Protein 9QG9 (pdb70)

B-factor: mean 172.27, std 109.76, range [59.4, 588.43]

Sequence (51 aa):
DGFDAAAIGTQVANVIMGFVAMVSAVGMAAITVILAIQGFKMAWSMIKSVK

Solvent-accessible surface area: 4715 Å² total; per-residue (Å²): 201,69,180,100,58,76,68,99,33,80,94,84,45,90,98,97,127,57,108,96,67,100,77,49,60,92,31,125,72,43,84,86,91,76,95,65,106,92,46,127,104,123,46,119,39,139,106,170,87,111,227

Radius of gyration: 22.67 Å; Cα contacts (8 Å, |Δi|>4): 1; chains: 1; bounding box: 20×32×71 Å

Fo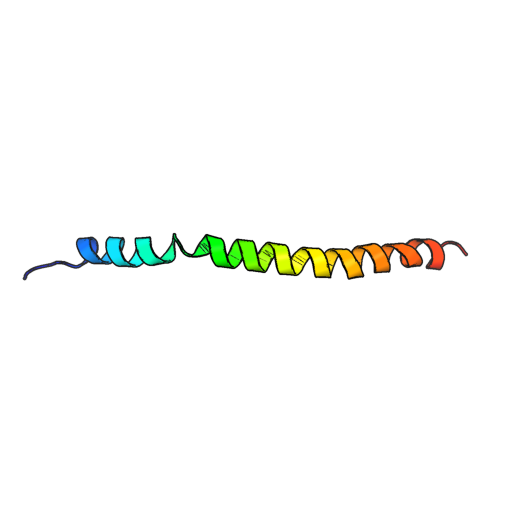ldseek 3Di:
DPPCDVVVVVVVVVVPVVVVVVVVVVVVVVVVVVCVVVVVVVVCVVVVVPD

Secondary structure (DSSP, 8-state):
----SHHHHHHHHHHHHTTHHHHHHHHHHHHHHHHHHHHHHHHHHHTTTT-

Structure (mmCIF, N/CA/C/O backbone):
data_9QG9
#
_entry.id   9QG9
#
_cell.length_a   1.00
_cell.length_b   1.00
_cell.length_c   1.00
_cell.angle_alpha   90.00
_cell.angle_beta   90.00
_cell.angle_gamma   90.00
#
_symmetry.space_group_name_H-M   'P 1'
#
loop_
_atom_site.group_PDB
_atom_site.id
_atom_site.type_symbol
_atom_site.label_atom_id
_atom_site.label_alt_id
_atom_site.label_comp_id
_atom_site.label_asym_id
_atom_site.label_entity_id
_atom_site.label_seq_id
_atom_site.pdbx_PDB_ins_code
_atom_site.Cartn_x
_atom_site.Cartn_y
_atom_site.Cartn_z
_atom_site.occupancy
_atom_site.B_iso_or_equiv
_atom_site.auth_seq_id
_atom_site.auth_comp_id
_atom_site.auth_asym_id
_atom_site.auth_atom_id
_atom_site.pdbx_PDB_model_num
ATOM 1 N N . ASP A 1 1 ? 227.854 269.178 179.331 1.00 585.85 1 ASP 9 N 1
ATOM 2 C CA . ASP A 1 1 ? 226.807 269.43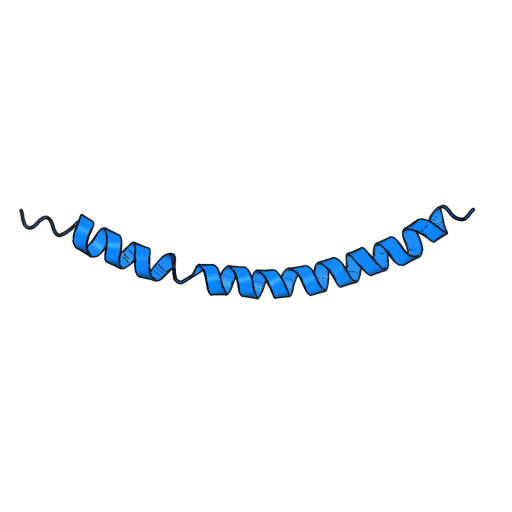1 178.299 1.00 583.78 1 ASP 9 CA 1
ATOM 3 C C . ASP A 1 1 ? 225.429 269.157 178.901 1.00 571.28 1 ASP 9 C 1
ATOM 4 O O . ASP A 1 1 ? 224.631 270.081 179.050 1.00 578.42 1 ASP 9 O 1
ATOM 9 N N . GLY A 1 2 ? 225.164 267.885 179.237 1.00 546.58 2 GLY 9 N 1
ATOM 10 C CA . GLY A 1 2 ? 223.917 267.479 179.869 1.00 525.51 2 GLY 9 CA 1
ATOM 11 C C . GLY A 1 2 ? 223.875 267.908 181.335 1.00 507.60 2 GLY 9 C 1
ATOM 12 O O . GLY A 1 2 ? 222.915 268.549 181.761 1.00 511.66 2 GLY 9 O 1
ATOM 13 N N . PHE A 1 3 ? 224.930 267.534 182.079 1.00 481.46 3 PHE 9 N 1
ATOM 14 C CA . PHE A 1 3 ? 225.148 267.914 183.470 1.00 457.31 3 PHE 9 CA 1
ATOM 15 C C . PHE A 1 3 ? 224.064 267.265 184.337 1.00 408.11 3 PHE 9 C 1
ATOM 16 O O . PHE A 1 3 ? 223.339 267.953 185.056 1.00 404.05 3 PHE 9 O 1
ATOM 24 N N . ASP A 1 4 ? 223.988 265.925 184.264 1.00 364.38 4 ASP 9 N 1
ATOM 25 C CA . ASP A 1 4 ? 223.115 265.106 185.096 1.00 334.62 4 ASP 9 CA 1
ATOM 26 C C . ASP A 1 4 ? 223.962 264.531 186.234 1.00 346.21 4 ASP 9 C 1
ATOM 27 O O . ASP A 1 4 ? 224.016 263.315 186.422 1.00 362.97 4 ASP 9 O 1
ATOM 32 N N . ALA A 1 5 ? 224.607 265.431 186.997 1.00 340.59 5 ALA 9 N 1
ATOM 33 C CA . ALA A 1 5 ? 225.651 265.086 187.953 1.00 335.35 5 ALA 9 CA 1
ATOM 34 C C . ALA A 1 5 ? 225.076 265.050 189.367 1.00 316.05 5 ALA 9 C 1
ATOM 35 O O . ALA A 1 5 ? 225.149 264.019 190.036 1.00 312.11 5 ALA 9 O 1
ATOM 37 N N . ALA A 1 6 ? 224.506 266.184 189.802 1.00 295.99 6 ALA 9 N 1
ATOM 38 C CA . ALA A 1 6 ? 223.916 266.324 191.126 1.00 280.60 6 ALA 9 CA 1
ATOM 39 C C . ALA A 1 6 ? 222.590 265.567 191.226 1.00 267.22 6 ALA 9 C 1
ATOM 40 O O . ALA A 1 6 ? 222.285 265.034 192.292 1.00 258.91 6 ALA 9 O 1
ATOM 42 N N . ALA A 1 7 ? 221.814 265.541 190.127 1.00 262.05 7 ALA 9 N 1
ATOM 43 C CA . ALA A 1 7 ? 220.514 264.881 190.070 1.00 258.00 7 ALA 9 CA 1
ATOM 44 C C . ALA A 1 7 ? 220.628 263.394 190.403 1.00 236.47 7 ALA 9 C 1
ATOM 45 O O . ALA A 1 7 ? 219.840 262.889 191.203 1.00 236.19 7 ALA 9 O 1
ATOM 47 N N . ILE A 1 8 ? 221.606 262.712 189.787 1.00 210.91 8 ILE 9 N 1
ATOM 48 C CA . ILE A 1 8 ? 221.891 261.315 190.085 1.00 197.17 8 ILE 9 CA 1
ATOM 49 C C . ILE A 1 8 ? 222.806 261.207 191.311 1.00 191.52 8 ILE 9 C 1
ATOM 50 O O . ILE A 1 8 ? 222.792 260.177 191.982 1.00 194.58 8 ILE 9 O 1
ATOM 55 N N . GLY A 1 9 ? 223.627 262.242 191.569 1.00 184.70 9 GLY 9 N 1
ATOM 56 C CA . GLY A 1 9 ? 224.494 262.321 192.739 1.00 178.93 9 GLY 9 CA 1
ATOM 57 C C . GLY A 1 9 ? 223.750 262.238 194.075 1.00 169.61 9 GLY 9 C 1
ATOM 58 O O . GLY A 1 9 ? 224.302 261.725 195.047 1.00 160.35 9 GLY 9 O 1
ATOM 59 N N . THR A 1 10 ? 222.522 262.773 194.127 1.00 168.92 10 THR 9 N 1
ATOM 60 C CA . THR A 1 10 ? 221.631 262.596 195.267 1.00 169.74 10 THR 9 CA 1
ATOM 61 C C . THR A 1 10 ? 221.010 261.198 195.237 1.00 150.74 10 THR 9 C 1
ATOM 62 O O . THR A 1 10 ? 221.004 260.523 196.264 1.00 139.59 10 THR 9 O 1
ATOM 66 N N . GLN A 1 11 ? 220.479 260.792 194.066 1.00 144.05 11 GLN 9 N 1
ATOM 67 C CA . GLN A 1 11 ? 219.895 259.470 193.832 1.00 140.59 11 GLN 9 CA 1
ATOM 68 C C . GLN A 1 11 ? 220.790 258.374 194.409 1.00 116.08 11 GLN 9 C 1
ATOM 69 O O . GLN A 1 11 ? 220.277 257.492 195.088 1.00 106.19 11 GLN 9 O 1
ATOM 75 N N . VAL A 1 12 ? 222.101 258.440 194.124 1.00 111.92 12 VAL 9 N 1
ATOM 76 C CA . VAL A 1 12 ? 223.060 257.453 194.607 1.00 119.14 12 VAL 9 CA 1
ATOM 77 C C . VAL A 1 12 ? 223.171 257.525 196.131 1.00 126.14 12 VAL 9 C 1
ATOM 78 O O . VAL A 1 12 ? 223.167 256.474 196.767 1.00 134.77 12 VAL 9 O 1
ATOM 82 N N . ALA A 1 13 ? 223.268 258.740 196.698 1.00 115.00 13 ALA 9 N 1
ATOM 83 C CA . ALA A 1 13 ? 223.402 258.938 198.138 1.00 106.22 13 ALA 9 CA 1
ATOM 84 C C . ALA A 1 13 ? 222.192 258.400 198.906 1.00 111.83 13 ALA 9 C 1
ATOM 85 O O . ALA A 1 13 ? 222.355 257.885 200.009 1.00 101.16 13 ALA 9 O 1
ATOM 87 N N . ASN A 1 14 ? 220.994 258.510 198.309 1.00 129.75 14 ASN 9 N 1
ATOM 88 C CA . ASN A 1 14 ? 219.740 258.087 198.923 1.00 142.81 14 ASN 9 CA 1
ATOM 89 C C . ASN A 1 14 ? 219.608 256.562 198.999 1.00 135.79 14 ASN 9 C 1
ATOM 90 O O . ASN A 1 14 ? 218.883 256.067 199.861 1.00 139.19 14 ASN 9 O 1
ATOM 95 N N . VAL A 1 15 ? 220.315 255.819 198.128 1.00 129.35 15 VAL 9 N 1
ATOM 96 C CA . VAL A 1 15 ? 220.359 254.361 198.184 1.00 126.92 15 VAL 9 CA 1
ATOM 97 C C . VAL A 1 15 ? 221.158 253.904 199.411 1.00 115.90 15 VAL 9 C 1
ATOM 98 O O . VAL A 1 15 ? 220.975 252.773 199.858 1.00 123.04 15 VAL 9 O 1
ATOM 102 N N . ILE A 1 16 ? 221.999 254.785 199.979 1.00 109.79 16 ILE 9 N 1
ATOM 103 C CA . ILE A 1 16 ? 223.094 254.397 200.862 1.00 113.54 16 ILE 9 CA 1
ATOM 104 C C . ILE A 1 16 ? 223.121 255.172 202.187 1.00 123.96 16 ILE 9 C 1
ATOM 105 O O . ILE A 1 16 ? 223.908 254.818 203.067 1.00 104.89 16 ILE 9 O 1
ATOM 110 N N . MET A 1 17 ? 222.314 256.239 202.329 1.00 142.59 17 MET 9 N 1
ATOM 111 C CA . MET A 1 17 ? 221.843 256.685 203.637 1.00 160.87 17 MET 9 CA 1
ATOM 112 C C . MET A 1 17 ? 220.722 255.769 204.140 1.00 166.48 17 MET 9 C 1
ATOM 113 O O . MET A 1 17 ? 220.592 255.593 205.351 1.00 173.48 17 MET 9 O 1
ATOM 118 N N . GLY A 1 18 ? 219.947 255.157 203.220 1.00 152.30 18 GLY 9 N 1
ATOM 119 C CA . GLY A 1 18 ? 219.014 254.083 203.549 1.00 139.40 18 GLY 9 CA 1
ATOM 120 C C . GLY A 1 18 ? 219.697 252.717 203.679 1.00 123.63 18 GLY 9 C 1
ATOM 121 O O . GLY A 1 18 ? 219.157 251.709 203.226 1.00 118.64 18 GLY 9 O 1
ATOM 122 N N . PHE A 1 19 ? 220.878 252.710 204.310 1.00 111.39 19 PHE 9 N 1
ATOM 123 C CA . PHE A 1 19 ? 221.705 251.538 204.531 1.00 109.30 19 PHE 9 CA 1
ATOM 124 C C . PHE A 1 19 ? 222.234 251.456 205.971 1.00 120.57 19 PHE 9 C 1
ATOM 125 O O . PHE A 1 19 ? 222.713 250.398 206.384 1.00 124.95 19 PHE 9 O 1
ATOM 133 N N . VAL A 1 20 ? 222.174 252.567 206.726 1.00 119.15 20 VAL 9 N 1
ATOM 134 C CA . VAL A 1 20 ? 222.471 252.609 208.152 1.00 116.63 20 VAL 9 CA 1
ATOM 135 C C . VAL A 1 20 ? 221.706 251.519 208.910 1.00 122.30 20 VAL 9 C 1
ATOM 136 O O . VAL A 1 20 ? 222.285 250.879 209.781 1.00 125.48 20 VAL 9 O 1
ATOM 140 N N . ALA A 1 21 ? 220.425 251.303 208.557 1.00 131.07 21 ALA 9 N 1
ATOM 141 C CA . ALA A 1 21 ? 219.543 250.328 209.191 1.00 136.22 21 ALA 9 CA 1
ATOM 142 C C . ALA A 1 21 ? 220.242 248.993 209.435 1.00 133.38 21 ALA 9 C 1
ATOM 143 O O . ALA A 1 21 ? 220.17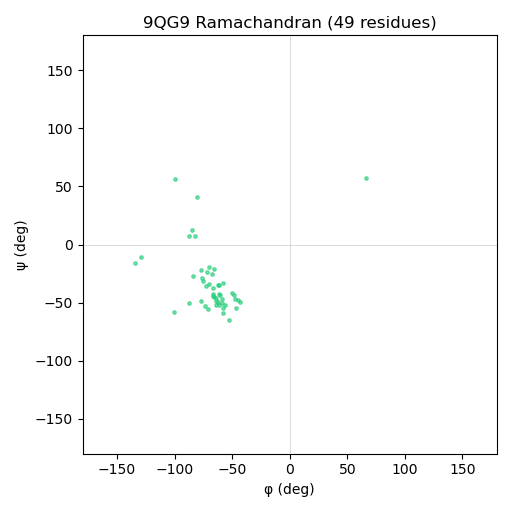5 248.460 210.541 1.00 135.64 21 ALA 9 O 1
ATOM 145 N N . MET A 1 22 ? 220.895 248.469 208.390 1.00 132.20 22 MET 9 N 1
ATOM 146 C CA . MET A 1 22 ? 221.629 247.217 208.472 1.00 138.13 22 MET 9 CA 1
ATOM 147 C C . MET A 1 22 ? 222.742 247.334 209.512 1.00 130.69 22 MET 9 C 1
ATOM 148 O O . MET A 1 22 ? 222.881 246.430 210.332 1.00 143.10 22 MET 9 O 1
ATOM 153 N N . VAL A 1 23 ? 223.472 248.462 209.515 1.00 128.01 23 VAL 9 N 1
ATOM 154 C CA . VAL A 1 23 ? 224.654 248.643 210.361 1.00 145.89 23 VAL 9 CA 1
ATOM 155 C C . VAL A 1 23 ? 224.233 248.769 211.837 1.00 128.00 23 VAL 9 C 1
ATOM 156 O O . VAL A 1 23 ? 224.982 248.372 212.735 1.00 97.75 23 VAL 9 O 1
ATOM 160 N N . SER A 1 24 ? 223.063 249.381 212.077 1.00 126.47 24 SER 9 N 1
ATOM 161 C CA . SER A 1 24 ? 222.450 249.426 213.395 1.00 123.04 24 SER 9 CA 1
ATOM 162 C C . SER A 1 24 ? 222.010 248.029 213.833 1.00 114.34 24 SER 9 C 1
ATOM 163 O O . SER A 1 24 ? 222.249 247.651 214.977 1.00 112.78 24 SER 9 O 1
ATOM 166 N N . ALA A 1 25 ? 221.374 247.277 212.921 1.00 103.82 25 ALA 9 N 1
ATOM 167 C CA . ALA A 1 25 ? 220.865 245.949 213.226 1.00 101.96 25 ALA 9 CA 1
ATOM 168 C C . ALA A 1 25 ? 222.007 245.013 213.603 1.00 93.54 25 ALA 9 C 1
ATOM 169 O O . ALA A 1 25 ? 221.919 244.351 214.635 1.00 103.35 25 ALA 9 O 1
ATOM 171 N N . VAL A 1 26 ? 223.069 244.978 212.784 1.00 88.36 26 VAL 9 N 1
ATOM 172 C CA . VAL A 1 26 ? 224.254 244.191 213.103 1.00 104.42 26 VAL 9 CA 1
ATOM 173 C C . VAL A 1 26 ? 224.957 244.803 214.316 1.00 123.43 26 VAL 9 C 1
ATOM 174 O O . VAL A 1 26 ? 225.674 244.094 215.024 1.00 138.16 26 VAL 9 O 1
ATOM 178 N N . GLY A 1 27 ? 224.761 246.114 214.535 1.00 129.76 27 GLY 9 N 1
ATOM 179 C CA . GLY A 1 27 ? 225.111 246.760 215.790 1.00 129.52 27 GLY 9 CA 1
ATOM 180 C C . GLY A 1 27 ? 224.498 246.056 217.006 1.00 107.55 27 GLY 9 C 1
ATOM 181 O O . GLY A 1 27 ? 225.213 245.437 217.788 1.00 90.24 27 GLY 9 O 1
ATOM 182 N N . MET A 1 28 ? 223.167 246.065 217.099 1.00 99.17 28 MET 9 N 1
ATOM 183 C CA . MET A 1 28 ? 222.449 245.411 218.189 1.00 100.30 28 MET 9 CA 1
ATOM 184 C C . MET A 1 28 ? 222.950 243.980 218.415 1.00 76.01 28 MET 9 C 1
ATOM 185 O O . MET A 1 28 ? 223.163 243.569 219.551 1.00 67.21 28 MET 9 O 1
ATOM 190 N N . ALA A 1 29 ? 223.162 243.238 217.327 1.00 69.25 29 ALA 9 N 1
ATOM 191 C CA . ALA A 1 29 ? 223.623 241.865 217.410 1.00 78.64 29 ALA 9 CA 1
ATOM 192 C C . ALA A 1 29 ? 225.144 241.770 217.600 1.00 77.25 29 ALA 9 C 1
ATOM 193 O O . ALA A 1 29 ? 225.690 240.667 217.525 1.00 86.79 29 ALA 9 O 1
ATOM 195 N N . ALA A 1 30 ? 225.840 242.901 217.808 1.00 73.78 30 ALA 9 N 1
ATOM 196 C CA . ALA A 1 30 ? 227.145 242.927 218.464 1.00 80.60 30 ALA 9 CA 1
ATOM 197 C C . ALA A 1 30 ? 227.004 243.039 219.987 1.00 89.07 30 ALA 9 C 1
ATOM 198 O O . ALA A 1 30 ? 227.624 242.262 220.718 1.00 78.03 30 ALA 9 O 1
ATOM 200 N N . ILE A 1 31 ? 226.199 244.012 220.462 1.00 91.39 31 ILE 9 N 1
ATOM 201 C CA . ILE A 1 31 ? 226.199 244.414 221.868 1.00 81.79 31 ILE 9 CA 1
ATOM 202 C C . ILE A 1 31 ? 225.678 243.303 222.767 1.00 75.11 31 ILE 9 C 1
ATOM 203 O O . ILE A 1 31 ? 226.258 243.092 223.823 1.00 69.35 31 ILE 9 O 1
ATOM 208 N N . THR A 1 32 ? 224.597 242.628 222.352 1.00 84.07 32 THR 9 N 1
ATOM 209 C CA . THR A 1 32 ? 224.039 241.520 223.108 1.00 98.71 32 THR 9 CA 1
ATOM 210 C C . THR A 1 32 ? 225.173 240.583 223.512 1.00 107.94 32 THR 9 C 1
ATOM 211 O O . THR A 1 32 ? 225.264 240.220 224.684 1.00 120.83 32 THR 9 O 1
ATOM 215 N N . VAL A 1 33 ? 226.049 240.257 222.545 1.00 103.04 33 VAL 9 N 1
ATOM 216 C CA . VAL A 1 33 ? 227.251 239.482 222.805 1.00 109.78 33 VAL 9 CA 1
ATOM 217 C C . VAL A 1 33 ? 228.143 240.238 223.788 1.00 101.94 33 VAL 9 C 1
ATOM 218 O O . VAL A 1 33 ? 228.534 239.660 224.800 1.00 108.28 33 VAL 9 O 1
ATOM 222 N N . ILE A 1 34 ? 228.448 241.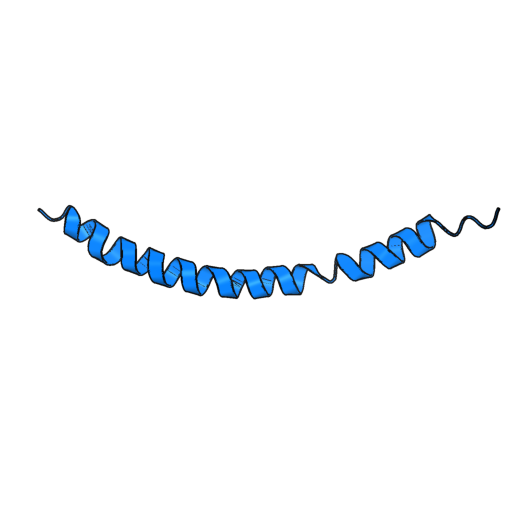512 223.504 1.00 88.20 34 ILE 9 N 1
ATOM 223 C CA . ILE A 1 34 ? 229.480 242.235 224.247 1.00 83.32 34 ILE 9 CA 1
ATOM 224 C C . ILE A 1 34 ? 229.053 242.462 225.695 1.00 80.72 34 ILE 9 C 1
ATOM 225 O O . ILE A 1 34 ? 229.891 242.387 226.583 1.00 64.21 34 ILE 9 O 1
ATOM 230 N N . LEU A 1 35 ? 227.761 242.734 225.907 1.0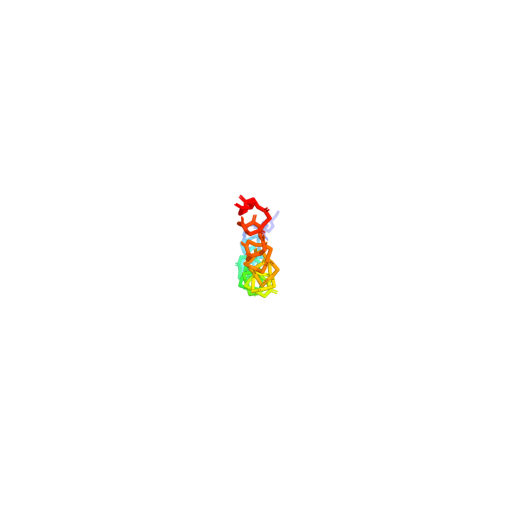0 99.51 35 LEU 9 N 1
ATOM 231 C CA . LEU A 1 35 ? 227.161 242.693 227.231 1.00 108.85 35 LEU 9 CA 1
ATOM 232 C C . LEU A 1 35 ? 227.358 241.307 227.837 1.00 98.30 35 LEU 9 C 1
ATOM 233 O O . LEU A 1 35 ? 227.911 241.215 228.930 1.00 101.86 35 LEU 9 O 1
ATOM 238 N N . ALA A 1 36 ? 226.930 240.255 227.123 1.00 85.35 36 ALA 9 N 1
ATOM 239 C CA . ALA A 1 36 ? 226.926 238.912 227.680 1.00 93.83 36 ALA 9 CA 1
ATOM 240 C C . ALA A 1 36 ? 228.252 238.622 228.373 1.00 103.90 36 ALA 9 C 1
ATOM 241 O O . ALA A 1 36 ? 228.261 238.306 229.558 1.00 114.66 36 ALA 9 O 1
ATOM 243 N N . ILE A 1 37 ? 229.353 238.792 227.637 1.00 107.85 37 ILE 9 N 1
ATOM 244 C CA . ILE A 1 37 ? 230.691 238.649 228.192 1.00 115.92 37 ILE 9 CA 1
ATOM 245 C C . ILE A 1 37 ? 230.939 239.720 229.253 1.00 117.60 37 ILE 9 C 1
ATOM 246 O O . ILE A 1 37 ? 231.289 239.358 230.372 1.00 114.91 37 ILE 9 O 1
ATOM 251 N N . GLN A 1 38 ? 230.708 241.001 228.916 1.00 125.12 38 GLN 9 N 1
ATOM 252 C CA . GLN A 1 38 ? 231.046 242.133 229.776 1.00 136.28 38 GLN 9 CA 1
ATOM 253 C C . GLN A 1 38 ? 230.381 241.996 231.145 1.00 132.38 38 GLN 9 C 1
ATOM 254 O O . GLN A 1 38 ? 231.045 242.128 232.169 1.00 110.23 38 GLN 9 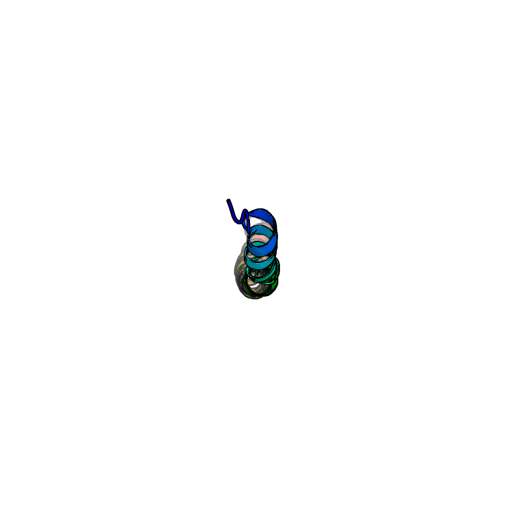O 1
ATOM 260 N N . GLY A 1 39 ? 229.061 241.772 231.134 1.00 143.84 39 GLY 9 N 1
ATOM 261 C CA . GLY A 1 39 ? 228.271 241.577 232.338 1.00 147.52 39 GLY 9 CA 1
ATOM 262 C C . GLY A 1 39 ? 228.701 240.344 233.116 1.00 137.87 39 GLY 9 C 1
ATOM 263 O O . GLY A 1 39 ? 228.663 240.340 234.347 1.00 152.88 39 GLY 9 O 1
ATOM 264 N N . PHE A 1 40 ? 229.113 239.316 232.373 1.00 117.33 40 PHE 9 N 1
ATOM 265 C CA . PHE A 1 40 ? 229.644 238.110 232.973 1.00 118.27 40 PHE 9 CA 1
ATOM 266 C C . PHE A 1 40 ? 231.070 238.333 233.499 1.00 118.23 40 PHE 9 C 1
ATOM 267 O O . PHE A 1 40 ? 231.455 237.708 234.486 1.00 119.02 40 PHE 9 O 1
ATOM 275 N N . LYS A 1 41 ? 231.847 239.213 232.851 1.00 122.33 41 LYS 9 N 1
ATOM 276 C CA . LYS A 1 41 ? 233.166 239.625 233.326 1.00 119.80 41 LYS 9 CA 1
ATOM 277 C C . LYS A 1 41 ? 233.042 240.362 234.659 1.00 98.27 41 LYS 9 C 1
ATOM 278 O O . LYS A 1 41 ? 233.754 240.039 235.605 1.00 77.14 41 LYS 9 O 1
ATOM 284 N N . MET A 1 42 ? 232.116 241.330 234.719 1.00 112.69 42 MET 9 N 1
ATOM 285 C CA . MET A 1 42 ? 231.865 242.120 235.918 1.00 135.73 42 MET 9 CA 1
ATOM 286 C C . MET A 1 42 ? 231.301 241.273 237.063 1.00 112.72 42 MET 9 C 1
ATOM 287 O O . MET A 1 42 ? 231.358 241.707 238.215 1.00 90.29 42 MET 9 O 1
ATOM 292 N N . ALA A 1 43 ? 230.719 240.107 236.737 1.00 108.70 43 ALA 9 N 1
ATOM 293 C CA . ALA A 1 43 ? 230.232 239.170 237.735 1.00 114.92 43 ALA 9 CA 1
ATOM 294 C C . ALA A 1 43 ? 231.366 238.743 238.665 1.00 113.66 43 ALA 9 C 1
ATOM 295 O O . ALA A 1 43 ? 231.292 238.977 239.873 1.00 113.67 43 ALA 9 O 1
ATOM 297 N N . TRP A 1 44 ? 232.425 238.162 238.091 1.00 105.33 44 TRP 9 N 1
ATOM 298 C CA . TRP A 1 44 ? 233.545 237.707 238.894 1.00 103.10 44 TRP 9 CA 1
ATOM 299 C C . TRP A 1 44 ? 234.437 238.869 239.338 1.00 105.75 44 TRP 9 C 1
ATOM 300 O O . TRP A 1 44 ? 235.173 238.703 240.306 1.00 108.16 44 TRP 9 O 1
ATOM 311 N N . SER A 1 45 ? 234.391 240.015 238.630 1.00 109.72 45 SER 9 N 1
ATOM 312 C CA . SER A 1 45 ? 235.347 241.103 238.810 1.00 114.06 45 SER 9 CA 1
ATOM 313 C C . SER A 1 45 ? 235.306 241.685 240.218 1.00 107.39 45 SER 9 C 1
ATOM 314 O O . SER A 1 45 ? 236.360 242.008 240.760 1.00 104.06 45 SER 9 O 1
ATOM 317 N N . MET A 1 46 ? 234.096 241.879 240.764 1.00 124.30 46 MET 9 N 1
ATOM 318 C CA . MET A 1 46 ? 233.934 242.380 242.126 1.00 138.54 46 MET 9 CA 1
A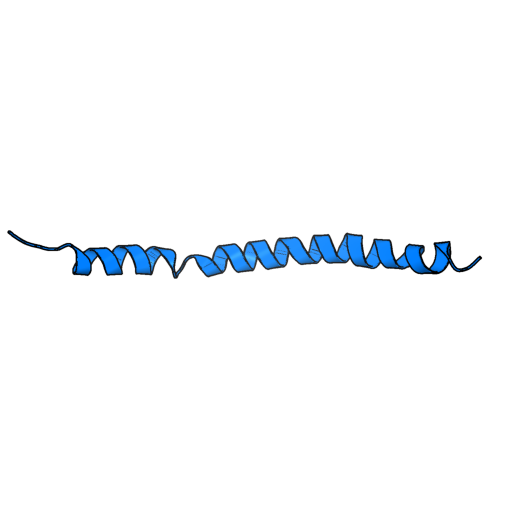TOM 319 C C . MET A 1 46 ? 234.519 241.350 243.098 1.00 121.19 46 MET 9 C 1
ATOM 320 O O . MET A 1 46 ? 235.318 241.694 243.966 1.00 110.98 46 MET 9 O 1
ATOM 325 N N . ILE A 1 47 ? 234.177 240.080 242.862 1.00 125.68 47 ILE 9 N 1
ATOM 326 C CA . ILE A 1 47 ? 234.499 238.968 243.745 1.00 139.98 47 ILE 9 CA 1
ATOM 327 C C . ILE A 1 47 ? 235.880 238.373 243.442 1.00 158.44 47 ILE 9 C 1
ATOM 328 O O . ILE A 1 47 ? 236.235 237.353 244.018 1.00 140.71 47 ILE 9 O 1
ATOM 333 N N . LYS A 1 48 ? 236.669 239.00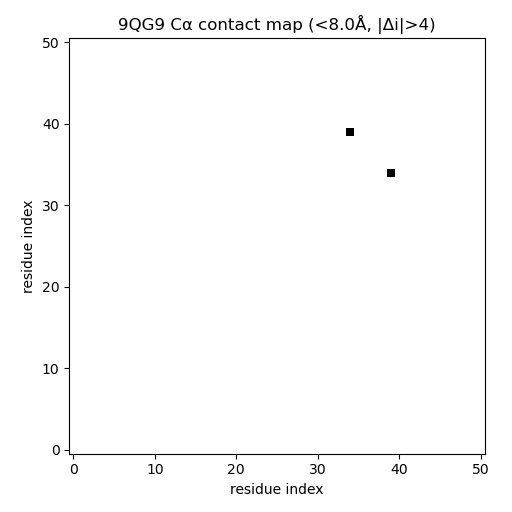3 242.554 1.00 194.69 48 LYS 9 N 1
ATOM 334 C CA . LYS A 1 48 ? 238.125 238.943 242.620 1.00 218.53 48 LYS 9 CA 1
ATOM 335 C C . LYS A 1 48 ? 238.586 239.756 243.830 1.00 228.25 48 LYS 9 C 1
ATOM 336 O O . LYS A 1 48 ? 239.264 239.223 244.708 1.00 217.01 48 LYS 9 O 1
ATOM 342 N N . SER A 1 49 ? 238.175 241.038 243.868 1.00 254.57 49 SER 9 N 1
ATOM 343 C CA . SER A 1 49 ? 238.595 242.004 244.877 1.00 274.89 49 SER 9 CA 1
ATOM 344 C C . SER A 1 49 ? 237.747 241.941 246.156 1.00 283.22 49 SER 9 C 1
ATOM 345 O O . SER A 1 49 ? 237.836 242.860 246.973 1.00 294.91 49 SER 9 O 1
ATOM 348 N N . VAL A 1 50 ? 236.919 240.890 246.326 1.00 259.96 50 VAL 9 N 1
ATOM 349 C CA . VAL A 1 50 ? 236.235 240.607 247.583 1.00 231.22 50 VAL 9 CA 1
ATOM 350 C C . VAL A 1 50 ? 237.264 240.406 248.702 1.00 257.13 50 VAL 9 C 1
ATOM 351 O O . VAL A 1 50 ? 237.150 241.062 249.738 1.00 267.76 50 VAL 9 O 1
ATOM 355 N N . LYS A 1 51 ? 238.270 239.541 248.474 1.00 279.60 51 LYS 9 N 1
ATOM 356 C CA . LYS A 1 51 ? 239.412 239.357 249.367 1.00 294.49 51 LYS 9 CA 1
ATOM 357 C C . LYS A 1 51 ? 238.940 238.980 250.785 1.00 294.62 51 LYS 9 C 1
ATOM 358 O O . LYS A 1 51 ? 239.514 238.026 251.352 1.00 279.41 51 LYS 9 O 1
#